Protein AF-A0A2H1X3E4-F1 (afdb_monomer_lite)

Foldseek 3Di:
DDDDDDDPPDPPPDDPDPVPDPDQDCPDVSCSVLCPQQHQQQAADPADADPVRAGPPQGPPHRHAPDPVSHDHGDDDPLRVVCVVPVPPPPSCPPDPPNVVVVVVVVCPDVLVVDPVSLVVQQQPAADPAQPVGPPCPPVDSHDHDPD

InterPro domains:
  IPR045234 RING finger protein Unkempt-like [PTHR14493] (18-148)
  IPR057295 Unkempt, zinc finger domain 4 [PF23035] (112-148)

Organism: Spodoptera frugiperda (NCBI:txid7108)

Sequence (148 aa):
MPSESKPLLAAQTEKPNHYKCPYLHRTAGDTERRYHLRYYKTCMCVHDTDARGLCTKNGAHCAFAHGAPDLRPPVLDMRELQALDNPDSTDADAAAPNALDRERNLQNEDPKWQDTNYVLSSYKTEPCKRPPRLCRQGYACPQYHNSK

Structure (mmCIF, N/CA/C/O backbone):
data_AF-A0A2H1X3E4-F1
#
_entry.id   AF-A0A2H1X3E4-F1
#
loop_
_atom_site.group_PDB
_atom_site.id
_atom_site.type_symbol
_atom_site.label_atom_id
_atom_site.label_alt_id
_atom_site.label_comp_id
_atom_site.label_asym_id
_atom_site.label_entity_id
_atom_site.label_seq_id
_atom_site.pdbx_PDB_ins_code
_atom_site.Cartn_x
_atom_site.Cartn_y
_atom_site.Cartn_z
_atom_site.occupancy
_atom_site.B_iso_or_equiv
_atom_site.auth_seq_id
_atom_site.auth_comp_id
_atom_site.auth_asym_id
_atom_site.auth_atom_id
_atom_site.pdbx_PDB_model_num
ATOM 1 N N . MET A 1 1 ? 50.804 -15.256 50.477 1.00 49.03 1 MET A N 1
ATOM 2 C CA . MET A 1 1 ? 49.936 -14.512 49.541 1.00 49.03 1 MET A CA 1
ATOM 3 C C . MET A 1 1 ? 49.536 -15.451 48.413 1.00 49.03 1 MET A C 1
ATOM 5 O O . MET A 1 1 ? 50.409 -15.877 47.671 1.00 49.03 1 MET A O 1
ATOM 9 N N . PRO A 1 2 ? 48.265 -15.859 48.363 1.00 44.44 2 PRO A N 1
ATOM 10 C CA . PRO A 1 2 ? 47.489 -15.680 47.133 1.00 44.44 2 PRO A CA 1
ATOM 11 C C . PRO A 1 2 ? 46.157 -15.004 47.498 1.00 44.44 2 PRO A C 1
ATOM 13 O O . PRO A 1 2 ? 45.394 -15.514 48.307 1.00 44.44 2 PRO A O 1
ATOM 16 N N . SER A 1 3 ? 46.035 -13.709 47.205 1.00 44.56 3 SER A N 1
ATOM 17 C CA . SER A 1 3 ? 45.336 -13.171 46.024 1.00 44.56 3 SER A CA 1
ATOM 18 C C . SER A 1 3 ? 43.862 -13.566 45.976 1.00 44.56 3 SER A C 1
ATOM 20 O O . SER A 1 3 ? 43.491 -14.672 45.596 1.00 44.56 3 SER A O 1
ATOM 22 N N . GLU A 1 4 ? 43.051 -12.602 46.402 1.00 53.75 4 GLU A N 1
ATOM 23 C CA . GLU A 1 4 ? 41.599 -12.590 46.361 1.00 53.75 4 GLU A CA 1
ATOM 24 C C . GLU A 1 4 ? 41.078 -12.696 44.924 1.00 53.75 4 GLU A C 1
ATOM 26 O O . GLU A 1 4 ? 41.636 -12.122 43.989 1.00 53.75 4 GLU A O 1
ATOM 31 N N . SER A 1 5 ? 39.940 -13.359 44.746 1.00 50.94 5 SER A N 1
ATOM 32 C CA . SER A 1 5 ? 39.069 -13.132 43.590 1.00 50.94 5 SER A CA 1
ATOM 33 C C . SER A 1 5 ? 37.623 -13.362 44.015 1.00 50.94 5 SER A C 1
ATOM 35 O O . SER A 1 5 ? 37.050 -14.425 43.791 1.00 50.94 5 SER A O 1
ATOM 37 N N . LYS A 1 6 ? 37.027 -12.367 44.684 1.00 55.72 6 LYS A N 1
ATOM 38 C CA . LYS A 1 6 ? 35.569 -12.309 44.845 1.00 55.72 6 LYS A CA 1
ATOM 39 C C . LYS A 1 6 ? 34.950 -12.091 43.458 1.00 55.72 6 LYS A C 1
ATOM 41 O O . LYS A 1 6 ? 35.350 -11.138 42.788 1.00 55.72 6 LYS A O 1
ATOM 46 N N . PRO A 1 7 ? 33.987 -12.912 43.011 1.00 45.72 7 PRO A N 1
ATOM 47 C CA . PRO A 1 7 ? 33.291 -12.642 41.766 1.00 45.72 7 PRO A CA 1
ATOM 48 C C . PRO A 1 7 ? 32.370 -11.433 41.967 1.00 45.72 7 PRO A C 1
ATOM 50 O O . PRO A 1 7 ? 31.485 -11.432 42.824 1.00 45.72 7 PRO A O 1
ATOM 53 N N . LEU A 1 8 ? 32.596 -10.390 41.169 1.00 50.94 8 LEU A N 1
ATOM 54 C CA . LEU A 1 8 ? 31.648 -9.302 40.947 1.00 50.94 8 LEU A CA 1
ATOM 55 C C . LEU A 1 8 ? 30.413 -9.892 40.258 1.00 50.94 8 LEU A C 1
ATOM 57 O O . LEU A 1 8 ? 30.385 -10.054 39.040 1.00 50.94 8 LEU A O 1
ATOM 61 N N . LEU A 1 9 ? 29.389 -10.227 41.042 1.00 47.50 9 LEU A N 1
ATOM 62 C CA . LEU A 1 9 ? 28.071 -10.546 40.512 1.00 47.50 9 LEU A CA 1
ATOM 63 C C . LEU A 1 9 ? 27.390 -9.227 40.125 1.00 47.50 9 LEU A C 1
ATOM 65 O O . LEU A 1 9 ? 26.612 -8.652 40.884 1.00 47.50 9 LEU A O 1
ATOM 69 N N . ALA A 1 10 ? 27.737 -8.705 38.950 1.00 44.38 10 ALA A N 1
ATOM 70 C CA . ALA A 1 10 ? 26.945 -7.660 38.327 1.00 44.38 10 ALA A CA 1
ATOM 71 C C . ALA A 1 10 ? 25.604 -8.286 37.934 1.00 44.38 10 ALA A C 1
ATOM 73 O O . ALA A 1 10 ? 25.539 -9.100 37.013 1.00 44.38 10 ALA A O 1
ATOM 74 N N . ALA A 1 11 ? 24.544 -7.921 38.655 1.00 48.28 11 ALA A N 1
ATOM 75 C CA . ALA A 1 11 ? 23.172 -8.153 38.240 1.00 48.28 11 ALA A CA 1
ATOM 76 C C . ALA A 1 11 ? 22.957 -7.449 36.893 1.00 48.28 11 ALA A C 1
ATOM 78 O O . ALA A 1 11 ? 22.679 -6.252 36.823 1.00 48.28 11 ALA A O 1
ATOM 79 N N . GLN A 1 12 ? 23.158 -8.187 35.805 1.00 45.41 12 GLN A N 1
ATOM 80 C CA . GLN A 1 12 ? 22.729 -7.767 34.486 1.00 45.41 12 GLN A CA 1
ATOM 81 C C . GLN A 1 12 ? 21.213 -7.919 34.477 1.00 45.41 12 GLN A C 1
ATOM 83 O O . GLN A 1 12 ? 20.690 -9.021 34.354 1.00 45.41 12 GLN A O 1
ATOM 88 N N . THR A 1 13 ? 20.498 -6.815 34.676 1.00 48.53 13 THR A N 1
ATOM 89 C CA . THR A 1 13 ? 19.072 -6.733 34.369 1.00 48.53 13 THR A CA 1
ATOM 90 C C . THR A 1 13 ? 18.903 -7.134 32.905 1.00 48.53 13 THR A C 1
ATOM 92 O O . THR A 1 13 ? 19.220 -6.347 32.010 1.00 48.53 13 THR A O 1
ATOM 95 N N . GLU A 1 14 ? 18.484 -8.376 32.655 1.00 50.53 14 GLU A N 1
ATOM 96 C CA . GLU A 1 14 ? 18.266 -8.898 31.309 1.00 50.53 14 GLU A CA 1
ATOM 97 C C . GLU A 1 14 ? 17.195 -8.043 30.625 1.00 50.53 14 GLU A C 1
ATOM 99 O O . GLU A 1 14 ? 16.000 -8.141 30.910 1.00 50.53 14 GLU A O 1
ATOM 104 N N . LYS A 1 15 ? 17.620 -7.149 29.727 1.00 53.31 15 LYS A N 1
ATOM 105 C CA . LYS A 1 15 ? 16.695 -6.501 28.799 1.00 53.31 15 LYS A CA 1
ATOM 106 C C . LYS A 1 15 ? 16.023 -7.619 27.995 1.00 53.31 15 LYS A C 1
ATOM 108 O O . LYS A 1 15 ? 16.745 -8.486 27.500 1.00 53.31 15 LYS A O 1
ATOM 113 N N . PRO A 1 16 ? 14.686 -7.621 27.839 1.00 58.94 16 PRO A N 1
ATOM 114 C CA . PRO A 1 16 ? 14.014 -8.616 27.019 1.00 58.94 16 PRO A CA 1
ATOM 115 C C . PRO A 1 16 ? 14.681 -8.668 25.648 1.00 58.94 16 PRO A C 1
ATOM 117 O O . PRO A 1 16 ? 14.781 -7.644 24.967 1.00 58.94 16 PRO A O 1
ATOM 120 N N . ASN A 1 17 ? 15.174 -9.847 25.265 1.00 66.62 17 ASN A N 1
ATOM 121 C CA . ASN A 1 17 ? 15.730 -10.049 23.935 1.00 66.62 17 ASN A CA 1
ATOM 122 C C . ASN A 1 17 ? 14.700 -9.579 22.904 1.00 66.62 17 ASN A C 1
ATOM 124 O O . ASN A 1 17 ? 13.507 -9.840 23.066 1.00 66.62 17 ASN A O 1
ATOM 128 N N . HIS A 1 18 ? 15.158 -8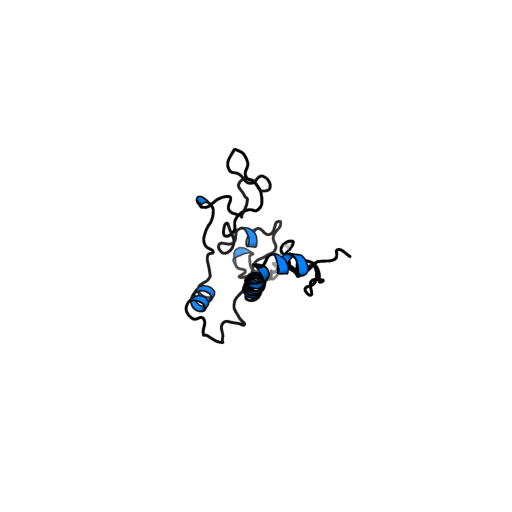.908 21.846 1.00 67.12 18 HIS A N 1
ATOM 129 C CA . HIS A 1 18 ? 14.304 -8.342 20.793 1.00 67.12 18 HIS A CA 1
ATOM 130 C C . HIS A 1 18 ? 13.246 -9.344 20.272 1.00 67.12 18 HIS A C 1
ATOM 132 O O . HIS A 1 18 ? 12.124 -8.950 19.981 1.00 67.12 18 HIS A O 1
ATOM 138 N N . TYR A 1 19 ? 13.545 -10.648 20.286 1.00 73.50 19 TYR A N 1
ATOM 139 C CA . TYR A 1 19 ? 12.643 -11.734 19.875 1.00 73.50 19 TYR A CA 1
ATOM 140 C C . TYR A 1 19 ? 11.493 -12.071 20.842 1.00 73.50 19 TYR A C 1
ATOM 142 O O . TYR A 1 19 ? 10.600 -12.828 20.478 1.00 73.50 19 TYR A O 1
ATOM 150 N N . LYS A 1 20 ? 11.518 -11.573 22.082 1.00 85.12 20 LYS A N 1
ATOM 151 C CA . LYS A 1 20 ? 10.503 -11.854 23.116 1.00 85.12 20 LYS A CA 1
ATOM 152 C C . LYS A 1 20 ? 9.622 -10.640 23.418 1.00 85.12 20 LYS A C 1
ATOM 154 O O . LYS A 1 20 ? 8.714 -10.727 24.242 1.00 85.12 20 LYS A O 1
ATOM 159 N N . CYS A 1 21 ? 9.894 -9.502 22.781 1.00 85.56 21 CYS A N 1
ATOM 160 C CA . CYS A 1 21 ? 9.072 -8.313 22.926 1.00 85.56 21 CYS A CA 1
ATOM 161 C C . CYS A 1 21 ? 7.779 -8.480 22.108 1.00 85.56 21 CYS A C 1
ATOM 163 O O . CYS A 1 21 ? 7.858 -8.751 20.912 1.00 85.56 21 CYS A O 1
ATOM 165 N N . PRO A 1 22 ? 6.589 -8.296 22.708 1.00 85.69 22 PRO A N 1
ATOM 166 C CA . PRO A 1 22 ? 5.320 -8.394 21.984 1.00 85.69 22 PRO A CA 1
ATOM 167 C C . PRO A 1 22 ? 5.031 -7.162 21.109 1.00 85.69 22 PRO A C 1
ATOM 169 O O . PRO A 1 22 ? 4.005 -7.114 20.433 1.00 85.69 22 PRO A O 1
ATOM 172 N N . TYR A 1 23 ? 5.896 -6.145 21.148 1.00 86.44 23 TYR A N 1
ATOM 173 C CA . TYR A 1 23 ? 5.701 -4.879 20.458 1.00 86.44 23 TYR A CA 1
ATOM 174 C C . TYR A 1 23 ? 6.646 -4.731 19.274 1.00 86.44 23 TYR A C 1
ATOM 176 O O . TYR A 1 23 ? 7.786 -5.182 19.294 1.00 86.44 23 TYR A O 1
ATOM 184 N N . LEU A 1 24 ? 6.158 -4.014 18.267 1.00 86.19 24 LEU A N 1
ATOM 185 C CA . LEU A 1 24 ? 6.912 -3.666 17.073 1.00 86.19 24 LEU A CA 1
ATOM 186 C C . LEU A 1 24 ? 7.988 -2.626 17.406 1.00 86.19 24 LEU A C 1
ATOM 188 O O . LEU A 1 24 ? 7.673 -1.543 17.912 1.00 86.19 24 LEU A O 1
ATOM 192 N N . HIS A 1 25 ? 9.238 -2.901 17.061 1.00 84.38 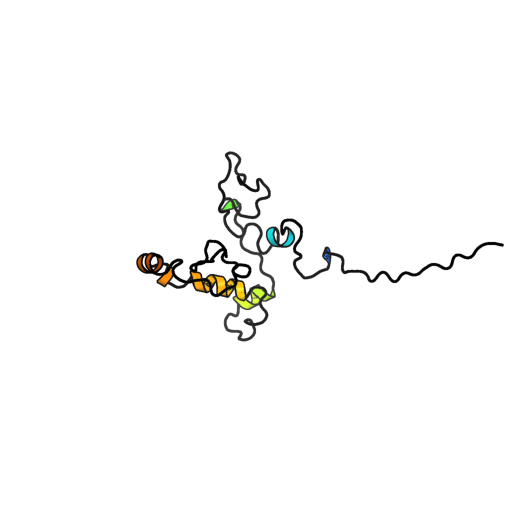25 HIS A N 1
ATOM 193 C CA . HIS A 1 25 ? 10.322 -1.938 17.177 1.00 84.38 25 HIS A CA 1
ATOM 194 C C . HIS A 1 25 ? 10.536 -1.172 15.872 1.00 84.38 25 HIS A C 1
ATOM 196 O O . HIS A 1 25 ? 10.296 -1.650 14.763 1.00 84.38 25 HIS A O 1
ATOM 202 N N . ARG A 1 26 ? 11.046 0.054 16.008 1.00 86.62 26 ARG A N 1
ATOM 203 C CA . ARG A 1 26 ? 11.466 0.886 14.875 1.00 86.62 26 ARG A CA 1
ATOM 204 C C . ARG A 1 26 ? 12.928 0.608 14.556 1.00 86.62 26 ARG A C 1
ATOM 206 O O . ARG A 1 26 ? 13.809 1.385 14.917 1.00 86.62 26 ARG A O 1
ATOM 213 N N . THR A 1 27 ? 13.185 -0.527 13.922 1.00 85.44 27 THR A N 1
ATOM 214 C CA . THR A 1 27 ? 14.518 -0.881 13.426 1.00 85.44 27 THR A CA 1
ATOM 215 C C . THR A 1 27 ? 14.929 0.016 12.255 1.00 85.44 27 THR A C 1
ATOM 217 O O . THR A 1 27 ? 14.106 0.730 11.671 1.00 85.44 27 THR A O 1
ATOM 220 N N . ALA A 1 28 ? 16.216 -0.004 11.891 1.00 83.25 28 ALA A N 1
ATOM 221 C CA . ALA A 1 28 ? 16.700 0.696 10.705 1.00 83.25 28 ALA A CA 1
ATOM 222 C C . ALA A 1 28 ? 15.903 0.246 9.471 1.00 83.25 28 ALA A C 1
ATOM 224 O O . ALA A 1 28 ? 15.833 -0.940 9.154 1.00 83.25 28 ALA A O 1
ATOM 225 N N . GLY A 1 29 ? 15.262 1.202 8.801 1.00 80.38 29 GLY A N 1
ATOM 226 C CA . GLY A 1 29 ? 14.395 0.909 7.668 1.00 80.38 29 GLY A CA 1
ATOM 227 C C . GLY A 1 29 ? 13.043 0.285 8.029 1.00 80.38 29 GLY A C 1
ATOM 228 O O . GLY A 1 29 ? 12.408 -0.212 7.112 1.00 80.38 29 GLY A O 1
ATOM 229 N N . ASP A 1 30 ? 12.578 0.326 9.283 1.00 86.69 30 ASP A N 1
ATOM 230 C CA . ASP A 1 30 ? 11.241 -0.130 9.725 1.00 86.69 30 ASP A CA 1
ATOM 231 C C . ASP A 1 30 ? 10.898 -1.562 9.266 1.00 86.69 30 ASP A C 1
ATOM 233 O O . ASP A 1 30 ? 9.804 -1.853 8.775 1.00 86.69 30 ASP A O 1
ATOM 237 N N . THR A 1 31 ? 11.882 -2.461 9.352 1.00 89.50 31 THR A N 1
ATOM 238 C CA . THR A 1 31 ? 11.797 -3.810 8.776 1.00 89.50 31 THR A CA 1
ATOM 239 C C . THR A 1 31 ? 10.786 -4.687 9.499 1.00 89.50 31 THR A C 1
ATOM 241 O O . THR A 1 31 ? 10.040 -5.405 8.839 1.00 89.50 31 THR A O 1
ATOM 244 N N . GLU A 1 32 ? 10.692 -4.586 10.826 1.00 90.75 32 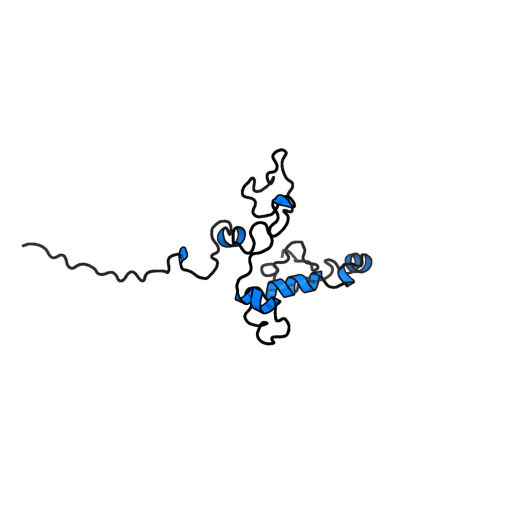GLU A N 1
ATOM 245 C CA . GLU A 1 32 ? 9.716 -5.358 11.599 1.00 90.75 32 GLU A CA 1
ATOM 246 C C . GLU A 1 32 ? 8.290 -5.067 11.143 1.00 90.75 32 GLU A C 1
ATOM 248 O O . GLU A 1 32 ? 7.528 -5.991 10.878 1.00 90.75 32 GLU A O 1
ATOM 253 N N . ARG A 1 33 ? 7.938 -3.786 10.973 1.00 91.25 33 ARG A N 1
ATOM 254 C CA . ARG A 1 33 ? 6.630 -3.402 10.440 1.00 91.25 33 ARG A CA 1
ATOM 255 C C . ARG A 1 33 ? 6.461 -3.854 9.003 1.00 91.25 33 ARG A C 1
ATOM 257 O O . ARG A 1 33 ? 5.439 -4.442 8.658 1.00 91.25 33 ARG A O 1
ATOM 264 N N . ARG A 1 34 ? 7.434 -3.519 8.159 1.00 89.88 34 ARG A N 1
ATOM 265 C CA . ARG A 1 34 ? 7.329 -3.669 6.709 1.00 89.88 34 ARG A CA 1
ATOM 266 C C . ARG A 1 34 ? 7.172 -5.135 6.295 1.00 89.88 34 ARG A C 1
ATOM 268 O O . ARG A 1 34 ? 6.423 -5.419 5.364 1.00 89.88 34 ARG A O 1
ATOM 275 N N . TYR A 1 35 ? 7.843 -6.045 6.995 1.00 93.38 35 TYR A N 1
ATOM 276 C CA . TYR A 1 35 ? 7.807 -7.480 6.714 1.00 93.38 35 TYR A CA 1
ATOM 277 C C . TYR A 1 35 ? 6.928 -8.272 7.693 1.00 93.38 35 TYR A C 1
ATOM 279 O O . TYR A 1 35 ? 6.934 -9.500 7.670 1.00 93.38 35 TYR A O 1
ATOM 287 N N . HIS A 1 36 ? 6.134 -7.594 8.527 1.00 93.56 36 HIS A N 1
ATOM 288 C CA . HIS A 1 36 ? 5.178 -8.256 9.411 1.00 93.56 36 HIS A CA 1
ATOM 289 C C . HIS A 1 36 ? 4.126 -9.028 8.600 1.00 93.56 36 HIS A C 1
ATOM 291 O O . HIS A 1 36 ? 3.630 -8.520 7.592 1.00 93.56 36 HIS A O 1
ATOM 297 N N . LEU A 1 37 ? 3.697 -10.202 9.082 1.00 91.62 37 LEU A N 1
ATOM 298 C CA . LEU A 1 37 ? 2.685 -11.046 8.419 1.00 91.62 37 LEU A CA 1
ATOM 299 C C .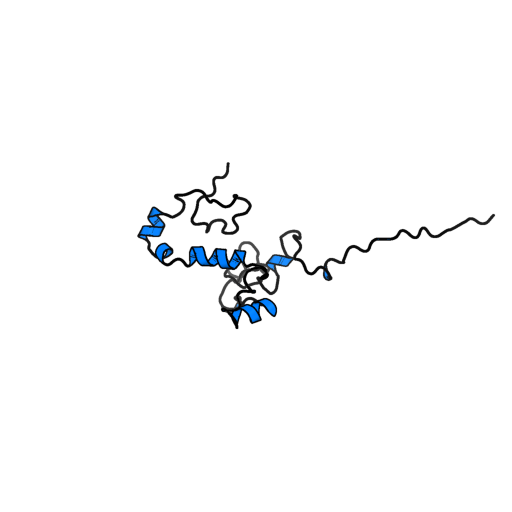 LEU A 1 37 ? 1.388 -10.285 8.086 1.00 91.62 37 LEU A C 1
ATOM 301 O O . LEU A 1 37 ? 0.785 -10.513 7.040 1.00 91.62 37 LEU A O 1
ATOM 305 N N . ARG A 1 38 ? 1.012 -9.335 8.949 1.00 91.19 38 ARG A N 1
ATOM 306 C CA . ARG A 1 38 ? -0.150 -8.442 8.789 1.00 91.19 38 ARG A CA 1
ATOM 307 C C . ARG A 1 38 ? -0.055 -7.454 7.619 1.00 91.19 38 ARG A C 1
ATOM 309 O O . ARG A 1 38 ? -1.102 -7.019 7.147 1.00 91.19 38 ARG A O 1
ATOM 316 N N . TYR A 1 39 ? 1.152 -7.048 7.207 1.00 93.06 39 TYR A N 1
ATOM 317 C CA . TYR A 1 39 ? 1.368 -5.935 6.264 1.00 93.06 39 TYR A CA 1
ATOM 318 C C . TYR A 1 39 ? 2.120 -6.339 4.993 1.00 93.06 39 TYR A C 1
ATOM 320 O O . TYR A 1 39 ? 1.864 -5.775 3.927 1.00 93.06 39 TYR A O 1
ATOM 328 N N . TYR A 1 40 ? 3.027 -7.312 5.077 1.00 96.19 40 TYR A N 1
ATOM 329 C CA . TYR A 1 40 ? 3.869 -7.721 3.959 1.00 96.19 40 TYR A CA 1
ATOM 330 C C . TYR A 1 40 ? 3.016 -8.151 2.761 1.00 96.19 40 TYR A C 1
ATOM 332 O O . TYR A 1 40 ? 2.213 -9.077 2.864 1.00 96.19 40 TYR A O 1
ATOM 340 N N . LYS A 1 41 ? 3.203 -7.488 1.620 1.00 96.19 41 LYS A N 1
ATOM 341 C CA . LYS A 1 41 ? 2.514 -7.767 0.353 1.00 96.19 41 LYS A CA 1
ATOM 342 C C . LYS A 1 41 ? 0.986 -7.691 0.416 1.00 96.19 41 LYS A C 1
ATOM 344 O O . LYS A 1 41 ? 0.308 -8.333 -0.372 1.00 96.19 41 LYS A O 1
ATOM 349 N N . THR A 1 42 ? 0.437 -6.905 1.338 1.00 93.88 42 THR A N 1
ATOM 350 C CA . THR A 1 42 ? -1.025 -6.742 1.478 1.00 93.88 42 THR A CA 1
ATOM 351 C C . THR A 1 42 ? -1.606 -5.609 0.641 1.00 93.88 42 THR A C 1
ATOM 353 O O . THR A 1 42 ? -2.815 -5.535 0.454 1.00 93.88 42 THR A O 1
ATOM 356 N N . CYS A 1 43 ? -0.740 -4.754 0.094 1.00 92.31 43 CYS A N 1
ATOM 357 C CA . CYS A 1 43 ? -1.110 -3.653 -0.786 1.00 92.31 43 CYS A CA 1
ATOM 358 C C . CYS A 1 43 ? -0.236 -3.664 -2.043 1.00 92.31 43 CYS A C 1
ATOM 360 O O . CYS A 1 43 ? 0.926 -4.090 -1.999 1.00 92.31 43 CYS A O 1
ATOM 362 N N . MET A 1 44 ? -0.779 -3.143 -3.145 1.00 93.50 44 MET A N 1
ATOM 363 C CA . MET A 1 44 ? -0.035 -2.955 -4.390 1.00 93.50 44 MET A CA 1
ATOM 364 C C . MET A 1 44 ? 1.057 -1.893 -4.240 1.00 93.50 44 MET A C 1
ATOM 366 O O . MET A 1 44 ? 0.894 -0.903 -3.523 1.00 93.50 44 MET A O 1
ATOM 370 N N . CYS A 1 45 ? 2.188 -2.109 -4.908 1.00 94.50 45 CYS A N 1
ATOM 371 C CA . CYS A 1 45 ? 3.258 -1.131 -4.973 1.00 94.50 45 CYS A CA 1
ATOM 372 C C . CYS A 1 45 ? 2.840 0.033 -5.866 1.00 94.50 45 CYS A C 1
ATOM 374 O O . CYS A 1 45 ? 2.250 -0.161 -6.922 1.00 94.50 45 CYS A O 1
ATOM 376 N N . VAL A 1 46 ? 3.195 1.244 -5.446 1.00 93.06 46 VAL A N 1
ATOM 377 C CA . VAL A 1 46 ? 3.010 2.464 -6.244 1.00 93.06 46 VAL A CA 1
ATOM 378 C C . VAL A 1 46 ? 4.131 2.677 -7.260 1.00 93.06 46 VAL A C 1
ATOM 380 O O . VAL A 1 46 ? 4.045 3.574 -8.089 1.00 93.06 46 VAL A O 1
ATOM 383 N N . HIS A 1 47 ? 5.225 1.924 -7.139 1.00 92.69 47 HIS A N 1
ATOM 384 C CA . HIS A 1 47 ? 6.376 2.042 -8.020 1.00 92.69 47 HIS A CA 1
ATOM 385 C C . HIS A 1 47 ? 6.293 1.022 -9.141 1.00 92.69 47 HIS A C 1
ATOM 387 O O . HIS A 1 47 ? 5.888 -0.121 -8.920 1.00 92.69 47 HIS A O 1
ATOM 393 N N . ASP A 1 48 ? 6.766 1.436 -10.311 1.00 92.50 48 ASP A N 1
ATOM 394 C CA . ASP A 1 48 ? 6.850 0.561 -11.463 1.00 92.50 48 ASP A CA 1
ATOM 395 C C . ASP A 1 48 ? 7.836 -0.577 -11.236 1.00 92.50 48 ASP A C 1
ATOM 397 O O . ASP A 1 48 ? 8.741 -0.536 -10.386 1.00 92.50 48 ASP A O 1
ATOM 401 N N . THR A 1 49 ? 7.640 -1.591 -12.062 1.00 95.88 49 THR A N 1
ATOM 402 C CA . THR A 1 49 ? 8.419 -2.813 -12.076 1.00 95.88 49 THR A CA 1
ATOM 403 C C . THR A 1 49 ? 9.370 -2.780 -13.271 1.00 95.88 49 THR A C 1
ATOM 405 O O . THR A 1 49 ? 9.004 -2.298 -14.341 1.00 95.88 49 THR A O 1
ATOM 408 N N . ASP A 1 50 ? 10.605 -3.243 -13.095 1.00 94.56 50 ASP A N 1
ATOM 409 C CA . ASP A 1 50 ? 11.590 -3.336 -14.170 1.00 94.56 50 ASP A CA 1
ATOM 410 C C . ASP A 1 50 ? 11.265 -4.480 -15.152 1.00 94.56 50 ASP A C 1
ATOM 412 O O . ASP A 1 50 ? 10.347 -5.277 -14.944 1.00 94.56 50 ASP A O 1
ATOM 416 N N . ALA A 1 51 ? 12.061 -4.604 -16.220 1.00 94.38 51 ALA A N 1
ATOM 417 C CA . ALA A 1 51 ? 11.908 -5.668 -17.220 1.00 94.38 51 ALA A CA 1
ATOM 418 C C . ALA A 1 51 ? 12.048 -7.095 -16.646 1.00 94.38 51 ALA A C 1
ATOM 420 O O . ALA A 1 51 ? 11.735 -8.067 -17.329 1.00 94.38 51 ALA A O 1
ATOM 421 N N . ARG A 1 52 ? 12.534 -7.237 -15.406 1.00 92.75 52 ARG A N 1
ATOM 422 C CA . ARG A 1 52 ? 12.713 -8.513 -14.706 1.00 92.75 52 ARG A CA 1
ATOM 423 C C . ARG A 1 52 ? 11.579 -8.811 -13.726 1.00 92.75 52 ARG A C 1
ATOM 425 O O . ARG A 1 52 ? 11.617 -9.860 -13.087 1.00 92.75 52 ARG A O 1
ATOM 432 N N . GLY A 1 53 ? 10.600 -7.920 -13.576 1.00 89.06 53 GLY A N 1
ATOM 433 C CA . GLY A 1 53 ? 9.528 -8.097 -12.602 1.00 89.06 53 GLY A CA 1
ATOM 434 C C . GLY A 1 53 ? 9.885 -7.628 -11.181 1.00 89.06 53 GLY A C 1
ATOM 435 O O . GLY A 1 53 ? 9.198 -8.005 -10.235 1.00 89.06 53 GLY A O 1
ATOM 436 N N . LEU A 1 54 ? 10.933 -6.813 -10.999 1.00 94.75 54 LEU A N 1
ATOM 437 C CA . LEU A 1 54 ? 11.366 -6.292 -9.698 1.00 94.75 54 LEU A CA 1
ATOM 438 C C . LEU A 1 54 ? 11.027 -4.809 -9.519 1.00 94.75 54 LEU A C 1
ATOM 440 O O . LEU A 1 54 ? 11.032 -4.031 -10.465 1.00 94.75 54 LEU A O 1
ATOM 444 N N . CYS A 1 55 ? 10.784 -4.384 -8.278 1.00 96.44 55 CYS A N 1
ATOM 445 C CA . CYS A 1 55 ? 10.506 -2.980 -7.978 1.00 96.44 55 CYS A CA 1
ATOM 446 C C . CYS A 1 55 ? 11.670 -2.072 -8.395 1.00 96.44 55 CYS A C 1
ATOM 448 O O . CYS A 1 55 ? 12.799 -2.267 -7.944 1.00 96.44 55 CYS A O 1
ATOM 450 N N . THR A 1 56 ? 11.390 -1.000 -9.131 1.00 95.81 56 THR A N 1
ATOM 451 C CA . THR A 1 56 ? 12.405 -0.007 -9.536 1.00 95.81 56 THR A CA 1
ATOM 452 C C . THR A 1 56 ? 13.072 0.721 -8.362 1.00 95.81 56 THR A C 1
ATOM 454 O O . THR A 1 56 ? 14.200 1.194 -8.488 1.00 95.81 56 THR A O 1
ATOM 457 N N . LYS A 1 57 ? 12.400 0.819 -7.206 1.00 94.31 57 LYS A N 1
ATOM 458 C CA . LYS A 1 57 ? 12.931 1.484 -6.000 1.00 94.31 57 LYS A CA 1
ATOM 459 C C . LYS A 1 57 ? 13.569 0.524 -5.003 1.00 94.31 57 LYS A C 1
ATOM 461 O O . LYS A 1 57 ? 14.643 0.806 -4.488 1.00 94.31 57 LYS A O 1
ATOM 466 N N . ASN A 1 58 ? 12.887 -0.579 -4.704 1.00 92.81 58 ASN A N 1
ATOM 467 C CA . ASN A 1 58 ? 13.250 -1.480 -3.602 1.00 92.81 58 ASN A CA 1
ATOM 468 C C . ASN A 1 58 ? 13.704 -2.871 -4.082 1.00 92.81 58 ASN A C 1
ATOM 470 O O . ASN A 1 58 ? 13.942 -3.761 -3.263 1.00 92.81 58 ASN A O 1
ATOM 474 N N . GLY A 1 59 ? 13.794 -3.080 -5.398 1.00 94.19 59 GLY A N 1
ATOM 475 C CA . GLY A 1 59 ? 14.177 -4.347 -6.012 1.00 94.19 59 GLY A CA 1
ATOM 476 C C . GLY A 1 59 ? 13.307 -5.522 -5.563 1.00 94.19 59 GLY A C 1
ATOM 477 O O . GLY A 1 59 ? 12.107 -5.388 -5.307 1.00 94.19 59 GLY A O 1
ATOM 478 N N . ALA A 1 60 ? 13.950 -6.681 -5.422 1.00 93.75 60 ALA A N 1
ATOM 479 C CA . ALA A 1 60 ? 13.321 -7.919 -4.964 1.00 93.75 60 ALA A CA 1
ATOM 480 C C . ALA A 1 60 ? 12.814 -7.859 -3.511 1.00 93.75 60 ALA A C 1
ATOM 482 O O . ALA A 1 60 ? 11.949 -8.640 -3.128 1.00 93.75 60 ALA A O 1
ATOM 483 N N . HIS A 1 61 ? 13.318 -6.922 -2.705 1.00 93.75 61 HIS A N 1
ATOM 484 C CA . HIS A 1 61 ? 12.941 -6.771 -1.299 1.00 93.75 61 HIS A CA 1
ATOM 485 C C . HIS A 1 61 ? 11.763 -5.814 -1.100 1.00 93.75 61 HIS A C 1
ATOM 487 O O . HIS A 1 61 ? 11.419 -5.459 0.023 1.00 93.75 61 HIS A O 1
ATOM 493 N N . CYS A 1 62 ? 11.117 -5.359 -2.172 1.00 94.88 62 CYS A N 1
ATOM 494 C CA . CYS A 1 62 ? 9.955 -4.505 -2.018 1.00 94.88 62 CYS A CA 1
ATOM 495 C C . CYS A 1 62 ? 8.839 -5.239 -1.263 1.00 94.88 62 CYS A C 1
ATOM 497 O O . CYS A 1 62 ? 8.380 -6.300 -1.678 1.00 94.88 62 CYS A O 1
ATOM 499 N N . ALA A 1 63 ? 8.374 -4.655 -0.163 1.00 95.31 63 ALA A N 1
ATOM 500 C CA . ALA A 1 63 ? 7.345 -5.252 0.682 1.00 95.31 63 ALA A CA 1
ATOM 501 C C . ALA A 1 63 ? 5.911 -5.030 0.195 1.00 95.31 63 ALA A C 1
ATOM 503 O O . ALA A 1 63 ? 4.973 -5.508 0.824 1.00 95.31 63 ALA A O 1
ATOM 504 N N . PHE A 1 64 ? 5.742 -4.313 -0.913 1.00 95.69 64 PHE A N 1
ATOM 505 C CA . PHE A 1 64 ? 4.468 -4.154 -1.603 1.00 95.69 64 PHE A CA 1
ATOM 506 C C . PHE A 1 64 ? 4.397 -5.103 -2.802 1.00 95.69 64 PHE A C 1
ATOM 508 O O . PHE A 1 64 ? 5.434 -5.549 -3.306 1.00 95.69 64 PHE A O 1
ATOM 515 N N . ALA A 1 65 ? 3.180 -5.430 -3.226 1.00 95.31 65 ALA A N 1
ATOM 516 C CA . ALA A 1 65 ? 2.929 -6.383 -4.298 1.00 95.31 65 ALA A CA 1
ATOM 517 C C . ALA A 1 65 ? 3.062 -5.740 -5.690 1.00 95.31 65 ALA A C 1
ATOM 519 O O . ALA A 1 65 ? 2.513 -4.664 -5.908 1.00 95.31 65 ALA A O 1
ATOM 520 N N . HIS A 1 66 ? 3.729 -6.397 -6.643 1.00 95.56 66 HIS A N 1
ATOM 521 C CA . HIS A 1 66 ? 3.842 -5.918 -8.043 1.00 95.56 66 HIS A CA 1
ATOM 522 C C . HIS A 1 66 ? 2.866 -6.620 -9.000 1.00 95.56 66 HIS A C 1
ATOM 524 O O . HIS A 1 66 ? 3.055 -6.628 -10.211 1.00 95.56 66 HIS A O 1
ATOM 530 N N . GLY A 1 67 ? 1.813 -7.228 -8.456 1.00 91.12 67 GLY A N 1
ATOM 531 C CA . GLY A 1 67 ? 0.754 -7.873 -9.222 1.00 91.12 67 GLY A CA 1
ATOM 532 C C . GLY A 1 67 ? -0.106 -8.777 -8.348 1.00 91.12 67 GLY A C 1
ATOM 533 O O . GLY A 1 67 ? 0.245 -9.060 -7.204 1.00 91.12 67 GLY A O 1
ATOM 534 N N . ALA A 1 68 ? -1.212 -9.266 -8.910 1.00 91.62 68 ALA A N 1
ATOM 535 C CA . ALA A 1 68 ? -2.090 -10.241 -8.265 1.00 91.62 68 ALA A CA 1
ATOM 536 C C . ALA A 1 68 ? -1.365 -11.482 -7.696 1.00 91.62 68 ALA A C 1
ATOM 538 O O . ALA A 1 68 ? -1.676 -11.843 -6.565 1.00 91.62 68 ALA A O 1
ATOM 539 N N . PRO A 1 69 ? -0.382 -12.111 -8.382 1.00 93.06 69 PRO A N 1
ATOM 540 C CA . PRO A 1 69 ? 0.310 -13.275 -7.814 1.00 93.06 69 PRO A CA 1
ATOM 541 C C . PRO A 1 69 ? 1.199 -12.942 -6.606 1.00 93.06 69 PRO A C 1
ATOM 543 O O . PRO A 1 69 ? 1.534 -13.833 -5.833 1.00 93.06 69 PRO A O 1
ATOM 546 N N . ASP A 1 70 ? 1.594 -11.678 -6.443 1.00 94.62 70 ASP A N 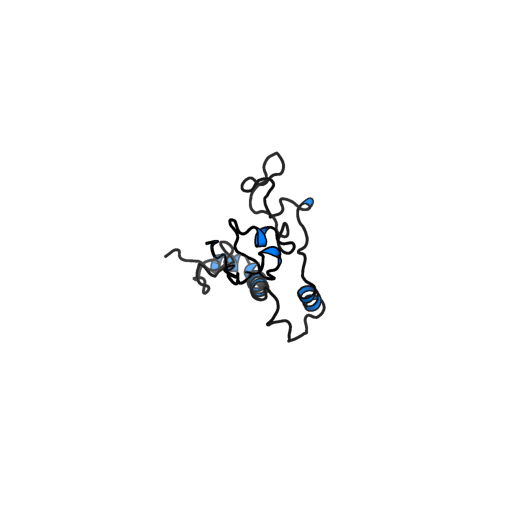1
ATOM 547 C CA . ASP A 1 70 ? 2.413 -11.206 -5.321 1.00 94.62 70 ASP A CA 1
ATOM 548 C C . ASP A 1 70 ? 1.538 -10.632 -4.190 1.00 94.62 70 ASP A C 1
ATOM 550 O O . ASP A 1 70 ? 2.015 -10.457 -3.075 1.00 94.62 70 ASP A O 1
ATOM 554 N N . LEU A 1 71 ? 0.257 -10.334 -4.449 1.00 94.75 71 LEU A N 1
ATOM 555 C CA . LEU A 1 71 ? -0.669 -9.752 -3.477 1.00 94.75 71 LEU A CA 1
ATOM 556 C C . LEU A 1 71 ? -1.231 -10.831 -2.545 1.00 94.75 71 LEU A C 1
ATOM 558 O O . LEU A 1 71 ? -1.738 -11.860 -2.987 1.00 94.75 71 LEU A O 1
ATOM 562 N N . ARG A 1 72 ? -1.173 -10.578 -1.236 1.00 94.50 72 ARG A N 1
ATOM 563 C CA . ARG A 1 72 ? -1.607 -11.514 -0.194 1.00 94.50 72 ARG A CA 1
ATOM 564 C C . ARG A 1 72 ? -2.671 -10.883 0.703 1.00 94.50 72 ARG A C 1
ATOM 566 O O . ARG A 1 72 ? -2.565 -9.697 1.016 1.00 94.50 72 ARG A O 1
ATOM 573 N N . PRO A 1 73 ? -3.655 -11.653 1.190 1.00 89.69 73 PRO A N 1
ATOM 574 C CA . PRO A 1 73 ? -4.542 -11.170 2.238 1.00 89.69 73 PRO A CA 1
ATOM 575 C C . PRO A 1 73 ? -3.748 -10.904 3.533 1.00 89.69 73 PRO A C 1
ATOM 577 O O . PRO A 1 73 ? -2.770 -11.605 3.817 1.00 89.69 73 PRO A O 1
ATOM 580 N N . PRO A 1 74 ? -4.139 -9.896 4.330 1.00 89.81 74 PRO A N 1
ATOM 581 C CA . PRO A 1 74 ? -3.495 -9.624 5.606 1.00 89.81 74 PRO A CA 1
ATOM 582 C C . PRO A 1 74 ? -3.741 -10.754 6.607 1.00 89.81 74 PRO A C 1
ATOM 584 O O . PRO A 1 74 ? -4.871 -11.193 6.797 1.00 89.81 74 PRO A O 1
ATOM 587 N N . VAL A 1 75 ? -2.684 -11.183 7.299 1.00 92.12 75 VAL A N 1
ATOM 588 C CA . VAL A 1 75 ? -2.811 -12.118 8.425 1.00 92.12 75 VAL A CA 1
ATOM 589 C C . VAL A 1 75 ? -3.228 -11.337 9.666 1.00 92.12 75 VAL A C 1
ATOM 591 O O . VAL A 1 75 ? -2.451 -10.518 10.160 1.00 92.12 75 VAL A O 1
ATOM 594 N N . LEU A 1 76 ? -4.450 -11.580 10.134 1.00 90.69 76 LEU A N 1
ATOM 595 C CA . LEU A 1 76 ? -5.026 -10.971 11.333 1.00 90.69 76 LEU A CA 1
ATOM 596 C C . LEU A 1 76 ? -4.741 -11.850 12.560 1.00 90.69 76 LEU A C 1
ATOM 598 O O . LEU A 1 76 ? -4.562 -13.062 12.426 1.00 90.69 76 LEU A O 1
ATOM 602 N N . ASP A 1 77 ? -4.681 -11.253 13.751 1.00 87.75 77 ASP A N 1
ATOM 603 C CA . ASP A 1 77 ? -4.571 -12.032 14.990 1.00 87.75 77 ASP A CA 1
ATOM 604 C C . ASP A 1 77 ? -5.939 -12.602 15.424 1.00 87.75 77 ASP A C 1
ATOM 606 O O . ASP A 1 77 ? -6.985 -12.223 14.896 1.00 87.75 77 ASP A O 1
ATOM 610 N N . MET A 1 78 ? -5.952 -13.538 16.382 1.00 85.56 78 MET A N 1
ATOM 611 C CA . MET A 1 78 ? -7.199 -14.191 16.815 1.00 85.56 78 MET A CA 1
ATOM 612 C C . MET A 1 78 ? -8.238 -13.209 17.375 1.00 85.56 78 MET A C 1
ATOM 614 O O . MET A 1 78 ? -9.433 -13.431 17.202 1.00 85.56 78 MET A O 1
ATOM 618 N N . ARG A 1 79 ? -7.797 -12.127 18.025 1.00 87.06 79 ARG A N 1
ATOM 619 C CA . ARG A 1 79 ? -8.695 -11.121 18.611 1.00 87.06 79 ARG A CA 1
ATOM 620 C C . ARG A 1 79 ? -9.332 -10.274 17.511 1.00 87.06 79 ARG A C 1
ATOM 622 O O . ARG A 1 79 ? -10.526 -10.012 17.556 1.00 87.06 79 ARG A O 1
ATOM 629 N N . GLU A 1 80 ? -8.547 -9.888 16.505 1.00 83.56 80 GLU A N 1
ATOM 630 C CA . GLU A 1 80 ? -9.008 -9.141 15.331 1.00 83.56 80 GLU A CA 1
ATOM 631 C C . GLU A 1 80 ? -9.990 -9.982 14.497 1.00 83.56 80 GLU A C 1
ATOM 633 O O . GLU A 1 80 ? -11.019 -9.468 14.071 1.00 83.56 80 GLU A O 1
ATOM 638 N N . LEU A 1 81 ? -9.738 -11.288 14.332 1.00 85.38 81 LEU A N 1
ATOM 639 C CA . LEU A 1 81 ? -10.671 -12.204 13.661 1.00 85.38 81 LEU A CA 1
ATOM 640 C C . LEU A 1 81 ? -12.007 -12.333 14.407 1.00 85.38 81 LEU A C 1
ATOM 642 O O . LEU A 1 81 ? -13.059 -12.249 13.781 1.00 85.38 81 LEU A O 1
ATOM 646 N N . GLN A 1 82 ? -11.974 -12.488 15.733 1.00 86.44 82 GLN A N 1
ATOM 647 C CA . GLN A 1 82 ? -13.186 -12.561 16.561 1.00 86.44 82 GLN A CA 1
ATOM 648 C C . GLN A 1 82 ? -14.019 -11.273 16.493 1.00 86.44 82 GLN A C 1
ATOM 650 O O . GLN A 1 82 ? -15.245 -11.335 16.454 1.00 86.44 82 GLN A O 1
ATOM 655 N N . ALA A 1 83 ? -13.366 -10.109 16.432 1.00 80.94 83 ALA A N 1
ATOM 656 C CA . ALA A 1 83 ? -14.048 -8.821 16.306 1.00 80.94 83 ALA A CA 1
ATOM 657 C C . ALA A 1 83 ? -14.734 -8.625 14.941 1.00 80.94 83 ALA A C 1
ATOM 659 O O . ALA A 1 83 ? -15.729 -7.911 14.849 1.00 80.94 83 ALA A O 1
ATOM 660 N N . LEU A 1 84 ? -14.215 -9.243 13.873 1.00 80.00 84 LEU A N 1
ATOM 661 C CA . LEU A 1 84 ? -14.845 -9.196 12.550 1.00 80.00 84 LEU A CA 1
ATOM 662 C C . LEU A 1 84 ? -16.066 -10.118 12.446 1.00 80.00 84 LEU A C 1
ATOM 664 O O . LEU A 1 84 ? -17.006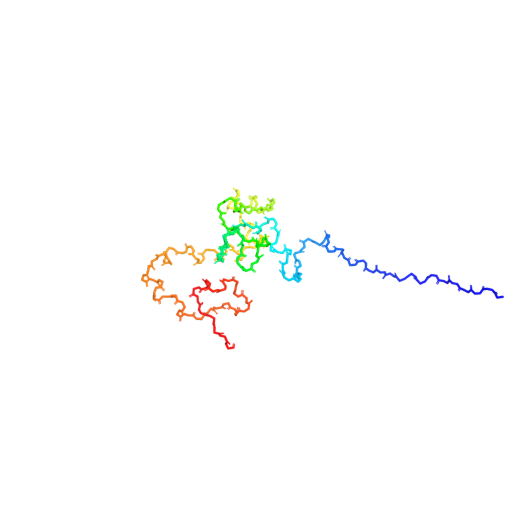 -9.778 11.732 1.00 80.00 84 LEU A O 1
ATOM 668 N N . ASP A 1 85 ? -16.053 -11.249 13.155 1.00 80.75 85 ASP A N 1
ATOM 669 C CA . ASP A 1 85 ? -17.167 -12.207 13.200 1.00 80.75 85 ASP A CA 1
ATOM 670 C C . ASP A 1 85 ? -18.343 -11.689 14.057 1.00 80.75 85 ASP A C 1
ATOM 672 O O . ASP A 1 85 ? -19.499 -11.958 13.748 1.00 80.75 85 ASP A O 1
ATOM 676 N N . ASN A 1 86 ? -18.057 -10.860 15.076 1.00 76.38 86 ASN A N 1
ATOM 677 C CA . ASN A 1 86 ? -19.050 -10.239 15.966 1.00 76.38 86 ASN A CA 1
ATOM 678 C C . ASN A 1 86 ? -18.995 -8.694 15.949 1.00 76.38 86 ASN A C 1
ATOM 680 O O . ASN A 1 86 ? -18.535 -8.076 16.920 1.00 76.38 86 ASN A O 1
ATOM 684 N N . PRO A 1 87 ? -19.512 -8.038 14.891 1.00 60.44 87 PRO A N 1
ATOM 685 C CA . PRO A 1 87 ? -19.453 -6.582 14.735 1.00 60.44 87 PRO A CA 1
ATOM 686 C C . PRO A 1 87 ? -20.316 -5.784 15.733 1.00 60.44 87 PRO A C 1
ATOM 688 O O . PRO A 1 87 ? -20.160 -4.569 15.802 1.00 60.44 87 PRO A O 1
ATOM 691 N N . ASP A 1 88 ? -21.204 -6.443 16.487 1.00 60.34 88 ASP A N 1
ATOM 692 C CA . ASP A 1 88 ? -22.138 -5.830 17.456 1.00 60.34 88 ASP A CA 1
ATOM 693 C C . ASP A 1 88 ? -21.627 -5.880 18.914 1.00 60.34 88 ASP A C 1
ATOM 695 O O . ASP A 1 88 ? -22.307 -5.488 19.859 1.00 60.34 88 ASP A O 1
ATOM 699 N N . SER A 1 89 ? -20.403 -6.376 19.126 1.00 57.72 89 SER A N 1
ATOM 700 C CA . SER A 1 89 ? -19.779 -6.375 20.450 1.00 57.72 89 SER A CA 1
ATOM 701 C C . SER A 1 89 ? -19.241 -4.978 20.787 1.00 57.72 89 SER A C 1
ATOM 703 O O . SER A 1 89 ? -18.193 -4.546 20.308 1.00 57.72 89 SER A O 1
ATOM 705 N N . THR A 1 90 ? -19.963 -4.265 21.653 1.00 53.69 90 THR A N 1
ATOM 706 C CA . THR A 1 90 ? -19.655 -2.907 22.145 1.00 53.69 90 THR A CA 1
ATOM 707 C C . THR A 1 90 ? -18.301 -2.761 22.857 1.00 53.69 90 THR A C 1
ATOM 709 O O . THR A 1 90 ? -17.899 -1.644 23.170 1.00 53.69 90 THR A O 1
ATOM 712 N N . ASP A 1 91 ? -17.570 -3.858 23.075 1.00 48.72 91 ASP A N 1
ATOM 713 C CA . ASP A 1 91 ? -16.271 -3.889 23.761 1.00 48.72 91 ASP A CA 1
ATOM 714 C C . ASP A 1 91 ? -15.052 -3.973 22.813 1.00 48.72 91 ASP A C 1
ATOM 716 O O . ASP A 1 91 ? -13.907 -3.900 23.265 1.00 48.72 91 ASP A O 1
ATOM 720 N N . ALA A 1 92 ? -15.253 -4.102 21.493 1.00 50.69 92 ALA A N 1
ATOM 721 C CA . ALA A 1 92 ? -14.157 -4.217 20.517 1.00 50.69 92 ALA A CA 1
ATOM 722 C C . ALA A 1 92 ? -13.493 -2.872 20.143 1.00 50.69 92 ALA A C 1
ATOM 724 O O . ALA A 1 92 ? -12.420 -2.855 19.533 1.00 50.69 92 ALA A O 1
ATOM 725 N N . ASP A 1 93 ? -14.109 -1.746 20.512 1.00 47.69 93 ASP A N 1
ATOM 726 C CA . ASP A 1 93 ? -13.752 -0.415 20.003 1.00 47.69 93 ASP A CA 1
ATOM 727 C C . ASP A 1 93 ? -12.506 0.191 20.682 1.00 47.69 93 ASP A C 1
ATOM 729 O O . ASP A 1 93 ? -11.738 0.929 20.068 1.00 47.69 93 ASP A O 1
ATOM 733 N N . ALA A 1 94 ? -12.219 -0.183 21.934 1.00 50.53 94 ALA A N 1
ATOM 734 C CA . ALA A 1 94 ? -11.126 0.421 22.707 1.00 50.53 94 ALA A CA 1
ATOM 735 C C . ALA A 1 94 ? -9.802 -0.372 22.692 1.00 50.53 94 ALA A C 1
ATOM 737 O O . ALA A 1 94 ? -8.760 0.169 23.069 1.00 50.53 94 ALA A O 1
ATOM 738 N N . ALA A 1 95 ? -9.815 -1.646 22.278 1.00 49.22 95 ALA A N 1
ATOM 739 C CA . ALA A 1 95 ? -8.672 -2.557 22.443 1.00 49.22 95 ALA A CA 1
ATOM 740 C C . ALA A 1 95 ? -8.100 -3.130 21.135 1.00 49.22 95 ALA A C 1
ATOM 742 O O . ALA A 1 95 ? -7.064 -3.803 21.170 1.00 49.22 95 ALA A O 1
ATOM 743 N N . ALA A 1 96 ? -8.723 -2.870 19.980 1.00 49.97 96 ALA A N 1
ATOM 744 C CA . ALA A 1 96 ? -8.200 -3.338 18.704 1.00 49.97 96 ALA A CA 1
ATOM 745 C C . ALA A 1 96 ? -6.884 -2.605 18.367 1.00 49.97 96 ALA A C 1
ATOM 747 O O . ALA A 1 96 ? -6.881 -1.375 18.202 1.00 49.97 96 ALA A O 1
ATOM 748 N N . PRO A 1 97 ? -5.745 -3.314 18.223 1.00 44.16 97 PRO A N 1
ATOM 749 C CA . PRO A 1 97 ? -4.547 -2.690 17.697 1.00 44.16 97 PRO A CA 1
ATOM 750 C C . PRO A 1 97 ? -4.896 -2.212 16.284 1.00 44.16 97 PRO A C 1
ATOM 752 O O . PRO A 1 97 ? -5.244 -3.012 15.422 1.00 44.16 97 PRO A O 1
ATOM 755 N N . ASN A 1 98 ? -4.815 -0.900 16.057 1.00 49.84 98 ASN A N 1
ATOM 756 C CA . ASN A 1 98 ? -5.186 -0.213 14.814 1.00 49.84 98 ASN A CA 1
ATOM 757 C C . ASN A 1 98 ? -6.669 0.202 14.636 1.00 49.84 98 ASN A C 1
ATOM 759 O O . ASN A 1 98 ? -7.072 0.440 13.499 1.00 49.84 98 ASN A O 1
ATOM 763 N N . ALA A 1 99 ? -7.449 0.423 15.703 1.00 53.06 99 ALA A N 1
ATOM 764 C CA . ALA A 1 99 ? -8.727 1.165 15.610 1.00 53.06 99 ALA A CA 1
ATOM 765 C C . ALA A 1 99 ? -8.602 2.457 14.757 1.00 53.06 99 ALA A C 1
ATOM 767 O O . ALA A 1 99 ? -9.359 2.676 13.811 1.00 53.06 99 ALA A O 1
ATOM 768 N N . LEU A 1 100 ? -7.514 3.213 14.959 1.00 48.91 100 LEU A N 1
ATOM 769 C CA . LEU A 1 100 ? -7.169 4.420 14.188 1.00 48.91 100 LEU A CA 1
ATOM 770 C C . LEU A 1 100 ? -6.960 4.179 12.675 1.00 48.91 100 LEU A C 1
ATOM 772 O O . LEU A 1 100 ? -7.121 5.095 11.867 1.00 48.91 100 LEU A O 1
ATOM 776 N N . ASP A 1 101 ? -6.578 2.965 12.265 1.00 51.47 101 ASP A N 1
ATOM 777 C CA . ASP A 1 101 ? -6.405 2.608 10.851 1.00 51.47 101 ASP A CA 1
ATOM 778 C C . ASP A 1 101 ? -7.738 2.274 10.162 1.00 51.47 101 ASP A C 1
ATOM 780 O O . ASP A 1 101 ? -7.839 2.433 8.939 1.00 51.47 101 ASP A O 1
ATOM 784 N N . ARG A 1 102 ? -8.751 1.844 10.930 1.00 52.12 102 ARG A N 1
ATOM 785 C CA . ARG A 1 102 ? -10.128 1.640 10.459 1.00 52.12 102 ARG A CA 1
ATOM 786 C C . ARG A 1 102 ? -10.842 2.980 10.291 1.00 52.12 102 ARG A C 1
ATOM 788 O O . ARG A 1 102 ? -11.404 3.231 9.228 1.00 52.12 102 ARG A O 1
ATOM 795 N N . GLU A 1 103 ? -10.694 3.885 11.259 1.00 54.91 103 GLU A N 1
ATOM 796 C CA . GLU A 1 103 ? -11.130 5.288 11.149 1.00 54.91 103 GLU A CA 1
ATOM 797 C C . GLU A 1 103 ? -10.504 5.994 9.933 1.00 54.91 103 GLU A C 1
ATOM 799 O O . GLU A 1 103 ? -11.176 6.720 9.201 1.00 54.91 103 GLU A O 1
ATOM 804 N N . ARG A 1 104 ? -9.213 5.729 9.675 1.00 54.66 104 ARG A N 1
ATOM 805 C CA . ARG A 1 104 ? -8.483 6.181 8.477 1.00 54.66 104 ARG A CA 1
ATOM 806 C C . ARG A 1 104 ? -9.160 5.759 7.174 1.00 54.66 104 ARG A C 1
ATOM 808 O O . ARG A 1 104 ? -9.078 6.518 6.212 1.00 54.66 104 ARG A O 1
ATOM 815 N N . ASN A 1 105 ? -9.724 4.551 7.116 1.00 52.34 105 ASN A N 1
ATOM 816 C CA . ASN A 1 105 ? -10.351 4.038 5.901 1.00 52.34 105 ASN A CA 1
ATOM 817 C C . ASN A 1 105 ? -11.744 4.660 5.726 1.00 52.34 105 ASN A C 1
ATOM 819 O O . ASN A 1 105 ? -12.062 5.141 4.648 1.00 52.34 105 ASN A O 1
ATOM 823 N N . LEU A 1 106 ? -12.512 4.801 6.814 1.00 57.12 106 LEU A N 1
ATOM 824 C CA . LEU A 1 106 ? -13.861 5.384 6.784 1.00 57.12 106 LEU A CA 1
ATOM 825 C C . LEU A 1 106 ? -13.941 6.787 6.161 1.00 57.12 106 LEU A C 1
ATOM 827 O O . LEU A 1 106 ? -14.924 7.099 5.503 1.00 57.12 106 LEU A O 1
ATOM 831 N N . GLN A 1 107 ? -12.932 7.645 6.350 1.00 56.47 107 GLN A N 1
ATOM 832 C CA . GLN A 1 107 ? -12.943 8.990 5.753 1.00 56.47 107 GLN A CA 1
ATOM 833 C C . GLN A 1 107 ? -12.699 9.010 4.238 1.00 56.47 107 GLN A C 1
ATOM 835 O O . GLN A 1 107 ? -13.053 10.000 3.600 1.00 56.47 107 GLN A O 1
ATOM 840 N N . ASN A 1 108 ? -12.104 7.954 3.676 1.00 57.34 108 ASN A N 1
ATOM 841 C CA . ASN A 1 108 ? -11.942 7.776 2.231 1.00 57.34 108 ASN A CA 1
ATOM 842 C C . ASN A 1 108 ? -13.172 7.088 1.605 1.00 57.34 108 ASN A C 1
ATOM 844 O O . ASN A 1 108 ? -13.517 7.362 0.464 1.00 57.34 108 ASN A O 1
ATOM 848 N N . GLU A 1 109 ? -13.874 6.265 2.389 1.00 58.78 109 GLU A N 1
ATOM 849 C CA . GLU A 1 109 ? -15.090 5.536 1.996 1.00 58.78 109 GLU A CA 1
ATOM 850 C C . GLU A 1 109 ? -16.386 6.373 2.120 1.00 58.78 109 GLU A C 1
ATOM 852 O O . GLU A 1 109 ? -17.485 5.823 2.073 1.00 58.78 109 GLU A O 1
ATOM 857 N N . ASP A 1 110 ? -16.302 7.696 2.310 1.00 73.38 110 ASP A N 1
ATOM 858 C CA . ASP A 1 110 ? -17.492 8.557 2.260 1.00 73.38 110 ASP A CA 1
ATOM 859 C C . ASP A 1 110 ? -17.924 8.710 0.788 1.00 73.38 110 ASP A C 1
ATOM 861 O O . ASP A 1 110 ? -17.126 9.200 -0.020 1.00 73.38 110 ASP A O 1
ATOM 865 N N . PRO A 1 111 ? -19.163 8.328 0.410 1.00 81.62 111 PRO A N 1
ATOM 866 C CA . PRO A 1 111 ? -19.632 8.357 -0.976 1.00 81.62 111 PRO A CA 1
ATOM 867 C C . PRO A 1 111 ? -19.431 9.703 -1.678 1.00 81.62 111 PRO A C 1
ATOM 869 O O . PRO A 1 111 ? -19.241 9.738 -2.892 1.00 81.62 111 PRO A O 1
ATOM 872 N N . LYS A 1 112 ? -19.410 10.817 -0.931 1.00 81.50 112 LYS A N 1
ATOM 873 C CA . LYS A 1 112 ? -19.152 12.148 -1.499 1.00 81.50 112 LYS A CA 1
ATOM 874 C C . LYS A 1 112 ? -17.770 12.273 -2.144 1.00 81.50 112 LYS A C 1
ATOM 876 O O . LYS A 1 112 ? -17.620 13.026 -3.095 1.00 81.50 112 LYS A O 1
ATOM 881 N N . TRP A 1 113 ? -16.763 11.531 -1.674 1.00 80.94 113 TRP A N 1
ATOM 882 C CA . TRP A 1 113 ? -15.422 11.536 -2.270 1.00 80.94 113 TRP A CA 1
ATOM 883 C C . TRP A 1 113 ? -15.346 10.747 -3.584 1.00 80.94 113 TRP A C 1
ATOM 885 O O . TRP A 1 113 ? -14.337 10.842 -4.277 1.00 80.94 113 TRP A O 1
ATOM 895 N N . GLN A 1 114 ? -16.409 10.029 -3.964 1.00 80.19 114 GLN A N 1
ATOM 896 C CA . GLN A 1 114 ? -16.546 9.451 -5.304 1.00 80.19 114 GLN A CA 1
ATOM 897 C C . GLN A 1 114 ? -17.110 10.459 -6.325 1.00 80.19 114 GLN A C 1
ATOM 899 O O . GLN A 1 114 ? -16.964 10.247 -7.529 1.00 80.19 114 GLN A O 1
ATOM 904 N N . ASP A 1 115 ? -17.723 11.566 -5.878 1.00 87.19 115 ASP A N 1
ATOM 905 C CA . ASP A 1 115 ? -18.209 12.626 -6.769 1.00 87.19 115 ASP A CA 1
ATOM 906 C C . ASP A 1 115 ? -17.059 13.538 -7.218 1.00 87.19 115 ASP A C 1
ATOM 908 O O . ASP A 1 115 ? -16.380 14.190 -6.421 1.00 87.19 115 ASP A O 1
ATOM 912 N N . THR A 1 116 ? -16.886 13.638 -8.536 1.00 87.69 116 THR A N 1
ATOM 913 C CA . THR A 1 116 ? -15.858 14.471 -9.169 1.00 87.69 116 THR A CA 1
ATOM 914 C C . THR A 1 116 ? -15.998 15.952 -8.800 1.00 87.69 116 THR A C 1
ATOM 916 O O . THR A 1 116 ? -14.990 16.616 -8.559 1.00 87.69 116 THR A O 1
ATOM 919 N N . ASN A 1 117 ? -17.223 16.481 -8.702 1.00 92.56 117 ASN A N 1
ATOM 920 C CA . ASN A 1 117 ? -17.440 17.890 -8.350 1.00 92.56 117 ASN A CA 1
ATOM 921 C C . ASN A 1 117 ? -17.030 18.178 -6.905 1.00 92.56 117 ASN A C 1
ATOM 923 O O . ASN A 1 117 ? -16.444 19.223 -6.598 1.00 92.56 117 ASN A O 1
ATOM 927 N N . TYR A 1 118 ? -17.308 17.233 -6.011 1.00 89.81 118 TYR A N 1
ATOM 928 C CA . TYR A 1 118 ? -16.927 17.353 -4.615 1.00 89.81 118 TYR A CA 1
ATOM 929 C C . TYR A 1 118 ? -15.408 17.278 -4.446 1.00 89.81 118 TYR A C 1
ATOM 931 O O . TYR A 1 118 ? -14.826 18.124 -3.768 1.00 89.81 118 TYR A O 1
ATOM 939 N N . VAL A 1 119 ? -14.744 16.336 -5.124 1.00 88.00 119 VAL A N 1
ATOM 940 C CA . VAL A 1 119 ? -13.276 16.233 -5.114 1.00 88.00 119 VAL A CA 1
ATOM 941 C C . VAL A 1 119 ? -12.644 17.542 -5.594 1.00 88.00 119 VAL A C 1
ATOM 943 O O . VAL A 1 119 ? -11.778 18.079 -4.911 1.00 88.00 119 VAL A O 1
ATOM 946 N N . LEU A 1 120 ? -13.109 18.107 -6.713 1.00 89.31 120 LEU A N 1
ATOM 947 C CA . LEU A 1 120 ? -12.569 19.363 -7.251 1.00 89.31 120 LEU A CA 1
ATOM 948 C C . LEU A 1 120 ? -12.752 20.567 -6.313 1.00 89.31 120 LEU A C 1
ATOM 950 O O . LEU A 1 120 ? -11.894 21.445 -6.278 1.00 89.31 120 LEU A O 1
ATOM 954 N N . SER A 1 121 ? -13.852 20.617 -5.560 1.00 89.69 121 SER A N 1
ATOM 955 C CA . SER A 1 121 ? -14.164 21.739 -4.661 1.00 89.69 121 SER A CA 1
ATOM 956 C C . SER A 1 121 ? -13.627 21.572 -3.237 1.00 89.69 121 SER A C 1
ATOM 958 O O . SER A 1 121 ? -13.513 22.561 -2.518 1.00 89.69 121 SER A O 1
ATOM 960 N N . SER A 1 122 ? -13.298 20.347 -2.817 1.00 88.25 122 SER A N 1
ATOM 961 C CA . SER A 1 122 ? -12.991 20.030 -1.413 1.00 88.25 122 SER A CA 1
ATOM 962 C C . SER A 1 122 ? -11.620 19.384 -1.197 1.00 88.25 122 SER A C 1
ATOM 964 O O . SER A 1 122 ? -11.143 19.323 -0.062 1.00 88.25 122 SER A O 1
ATOM 966 N N . TYR A 1 123 ? -10.952 18.894 -2.245 1.00 88.88 123 TYR A N 1
ATOM 967 C CA . TYR A 1 123 ? -9.630 18.285 -2.112 1.00 88.88 123 TYR A CA 1
ATOM 968 C C . TYR A 1 123 ? -8.547 19.349 -1.896 1.00 88.88 123 TYR A C 1
ATOM 970 O O . TYR A 1 123 ? -8.318 20.219 -2.731 1.00 88.88 123 TYR A O 1
ATOM 978 N N . LYS A 1 124 ? -7.842 19.246 -0.767 1.00 89.06 124 LYS A N 1
ATOM 979 C CA . LYS A 1 124 ? -6.751 20.127 -0.323 1.00 89.06 124 LYS A CA 1
ATOM 980 C C . LYS A 1 124 ? -7.139 21.601 -0.182 1.00 89.06 124 LYS A C 1
ATOM 982 O O . LYS A 1 124 ? -6.270 22.465 -0.267 1.00 89.06 124 LYS A O 1
ATOM 987 N N . THR A 1 125 ? -8.406 21.890 0.096 1.00 89.62 125 THR A N 1
ATOM 988 C CA . THR A 1 125 ? -8.872 23.258 0.369 1.00 89.62 125 THR A CA 1
ATOM 989 C C . THR A 1 125 ? -8.703 23.672 1.829 1.00 89.62 125 THR A C 1
ATOM 991 O O . THR A 1 125 ? -8.497 24.847 2.107 1.00 89.62 125 THR A O 1
ATOM 994 N N . GLU A 1 126 ? -8.691 22.709 2.754 1.00 88.75 126 GLU A N 1
ATOM 995 C CA . GLU A 1 126 ? -8.567 22.937 4.200 1.00 88.75 126 GLU A CA 1
ATOM 996 C C . GLU A 1 126 ? -7.276 22.324 4.772 1.00 88.75 126 GLU A C 1
ATOM 998 O O . GLU A 1 126 ? -6.830 21.273 4.286 1.00 88.75 126 GLU A O 1
ATOM 1003 N N . PRO A 1 127 ? -6.667 22.928 5.815 1.00 86.69 127 PRO A N 1
ATOM 1004 C CA . PRO A 1 127 ? -5.486 22.377 6.461 1.00 86.69 127 PRO A CA 1
ATOM 1005 C C . PRO A 1 127 ? -5.839 21.103 7.228 1.00 86.69 127 PRO A C 1
ATOM 1007 O O . PRO A 1 127 ? -6.897 20.987 7.853 1.00 86.69 127 PRO A O 1
ATOM 1010 N N . CYS A 1 128 ? -4.933 20.126 7.228 1.00 85.81 128 CYS A N 1
ATOM 1011 C CA . CYS A 1 128 ? -5.152 18.917 8.001 1.00 85.81 128 CYS A CA 1
ATOM 1012 C C . CYS A 1 128 ? -5.151 19.255 9.491 1.00 85.81 128 CYS A C 1
ATOM 1014 O O . CYS A 1 128 ? -4.187 19.802 10.025 1.00 85.81 128 CYS A O 1
ATOM 1016 N N . LYS A 1 129 ? -6.229 18.869 10.177 1.00 81.75 129 LYS A N 1
ATOM 1017 C CA . LYS A 1 129 ? -6.360 19.022 11.632 1.00 81.75 129 LYS A CA 1
ATOM 1018 C C . LYS A 1 129 ? -5.403 18.107 12.402 1.00 81.75 129 LYS A C 1
ATOM 1020 O O . LYS A 1 129 ? -5.167 18.320 13.587 1.00 81.75 129 LYS A O 1
ATOM 1025 N N . ARG A 1 130 ? -4.858 17.075 11.744 1.00 77.31 130 ARG A N 1
ATOM 1026 C CA . ARG A 1 130 ? -3.834 16.199 12.320 1.00 77.31 130 ARG A CA 1
ATOM 1027 C C . ARG A 1 130 ? -2.466 16.865 12.133 1.00 77.31 130 ARG A C 1
ATOM 1029 O O . ARG A 1 130 ? -2.175 17.320 11.028 1.00 77.31 130 ARG A O 1
ATOM 1036 N N . PRO A 1 131 ? -1.600 16.886 13.162 1.00 71.94 131 PRO A N 1
ATOM 1037 C CA . PRO A 1 131 ? -0.248 17.417 13.026 1.00 71.94 131 PRO A CA 1
ATOM 1038 C C . PRO A 1 131 ? 0.470 16.776 11.823 1.00 71.94 131 PRO A C 1
ATOM 1040 O O . PRO A 1 131 ? 0.323 15.564 11.635 1.00 71.94 131 PRO A O 1
ATOM 1043 N N . PRO A 1 132 ? 1.295 17.510 11.049 1.00 63.34 132 PRO A N 1
ATOM 1044 C CA . PRO A 1 132 ? 1.941 16.983 9.838 1.00 63.34 132 PRO A CA 1
ATOM 1045 C C . PRO A 1 132 ? 2.743 15.687 10.053 1.00 63.34 132 PRO A C 1
ATOM 1047 O O . PRO A 1 132 ? 2.843 14.853 9.162 1.00 63.34 132 PRO A O 1
ATOM 1050 N N . ARG A 1 133 ? 3.288 15.485 11.260 1.00 65.69 133 ARG A N 1
ATOM 1051 C CA . ARG A 1 133 ? 4.032 14.272 11.656 1.00 65.69 133 ARG A CA 1
ATOM 1052 C C . ARG A 1 133 ? 3.141 13.105 12.091 1.00 65.69 133 ARG A C 1
ATOM 1054 O O . ARG A 1 133 ? 3.621 11.981 12.206 1.00 65.69 133 ARG A O 1
ATOM 1061 N N . LEU A 1 134 ? 1.879 13.384 12.399 1.00 71.75 134 LEU A N 1
ATOM 1062 C CA . LEU A 1 134 ? 0.917 12.437 12.957 1.00 71.75 134 LEU A CA 1
ATOM 1063 C C . LEU A 1 134 ? -0.135 12.007 11.924 1.00 71.75 134 LEU A C 1
ATOM 1065 O O . LEU A 1 134 ? -0.779 10.974 12.098 1.00 71.75 134 LEU A O 1
ATOM 1069 N N . CYS A 1 135 ? -0.290 12.754 10.827 1.00 73.81 135 CYS A N 1
ATOM 1070 C CA . CYS A 1 135 ? -1.124 12.342 9.708 1.00 73.81 135 CYS A CA 1
ATOM 1071 C C . CYS A 1 135 ? -0.449 11.217 8.909 1.00 73.81 135 CYS A C 1
ATOM 1073 O O . CYS A 1 135 ? 0.506 11.433 8.163 1.00 73.81 135 CYS A O 1
ATOM 1075 N N . ARG A 1 136 ? -0.959 9.990 9.055 1.00 69.19 136 ARG A N 1
ATOM 1076 C CA . ARG A 1 136 ? -0.419 8.796 8.380 1.00 69.19 136 ARG A CA 1
ATOM 1077 C C . ARG A 1 136 ? -1.013 8.558 6.987 1.00 69.19 136 ARG A C 1
ATOM 1079 O O . ARG A 1 136 ? -0.584 7.623 6.322 1.00 69.19 136 ARG A O 1
ATOM 1086 N N . GLN A 1 137 ? -1.953 9.397 6.530 1.00 71.38 137 GLN A N 1
ATOM 1087 C CA . GLN A 1 137 ? -2.485 9.356 5.155 1.00 71.38 137 GLN A CA 1
ATOM 1088 C C . GLN A 1 137 ? -1.457 9.821 4.111 1.00 71.38 137 GLN A C 1
ATOM 1090 O O . GLN A 1 137 ? -1.630 9.561 2.922 1.00 71.38 137 GLN A O 1
ATOM 1095 N N . GLY A 1 138 ? -0.387 10.508 4.530 1.00 73.31 138 GLY A N 1
ATOM 1096 C CA . GLY A 1 138 ? 0.643 10.997 3.617 1.00 73.31 138 GLY A CA 1
ATOM 1097 C C . GLY A 1 138 ? 0.059 11.883 2.511 1.00 73.31 138 GLY A C 1
ATOM 1098 O O . GLY A 1 138 ? -0.773 12.754 2.772 1.00 73.31 138 GLY A O 1
ATOM 1099 N N . TYR A 1 139 ? 0.479 11.644 1.267 1.00 71.06 139 TYR A N 1
ATOM 1100 C CA . TYR A 1 139 ? 0.025 12.401 0.093 1.00 71.06 139 TYR A CA 1
ATOM 1101 C C . TYR A 1 139 ? -1.454 12.179 -0.256 1.00 71.06 139 TYR A C 1
ATOM 1103 O O . TYR A 1 139 ? -2.077 13.072 -0.835 1.00 71.06 139 TYR A O 1
ATOM 1111 N N . ALA A 1 140 ? -2.029 11.044 0.157 1.00 77.12 140 ALA A N 1
ATOM 1112 C CA . ALA A 1 140 ? -3.439 10.718 -0.043 1.00 77.12 140 ALA A CA 1
ATOM 1113 C C . ALA A 1 140 ? -4.378 11.476 0.915 1.00 77.12 140 ALA A C 1
ATOM 1115 O O . ALA A 1 140 ? -5.591 11.315 0.838 1.00 77.12 140 ALA A O 1
ATOM 1116 N N . CYS A 1 141 ? -3.849 12.310 1.821 1.00 83.50 141 CYS A N 1
ATOM 1117 C CA . CYS A 1 141 ? -4.683 13.118 2.704 1.00 83.50 141 CYS A CA 1
ATOM 1118 C C . CYS A 1 141 ? -5.559 14.098 1.886 1.00 83.50 141 CYS A C 1
ATOM 1120 O O . CYS A 1 141 ? -5.006 14.863 1.078 1.00 83.50 141 CYS A O 1
ATOM 1122 N N . PRO A 1 142 ? -6.894 14.108 2.100 1.00 85.75 142 PRO A N 1
ATOM 1123 C CA . PRO A 1 142 ? -7.799 15.055 1.450 1.00 85.75 142 PRO A CA 1
ATOM 1124 C C . PRO A 1 142 ? -7.607 16.493 1.927 1.00 85.75 142 PRO A C 1
ATOM 1126 O O . PRO A 1 142 ? -8.023 17.415 1.244 1.00 85.75 142 PRO A O 1
ATOM 1129 N N . GLN A 1 143 ? -6.974 16.703 3.084 1.00 88.00 143 GLN A N 1
ATOM 1130 C CA . GLN A 1 143 ? -6.586 18.023 3.576 1.00 88.00 143 GLN A CA 1
ATOM 1131 C C . GLN A 1 143 ? -5.121 18.337 3.239 1.00 88.00 143 GLN A C 1
ATOM 1133 O O . GLN A 1 143 ? -4.301 17.431 3.057 1.00 88.00 143 GLN A O 1
ATOM 1138 N N . TYR A 1 144 ? -4.762 19.621 3.164 1.00 87.50 144 TYR A N 1
ATOM 1139 C CA . TYR A 1 144 ? -3.382 20.023 2.889 1.00 87.50 144 TYR A CA 1
ATOM 1140 C C . TYR A 1 144 ? -2.523 20.035 4.163 1.00 87.50 144 TYR A C 1
ATOM 1142 O O . TYR A 1 144 ? -2.972 20.406 5.245 1.00 87.50 144 TYR A O 1
ATOM 1150 N N . HIS A 1 145 ? -1.251 19.659 4.039 1.00 86.62 145 HIS A N 1
ATOM 1151 C CA . HIS A 1 145 ? -0.246 19.848 5.087 1.00 86.62 145 HIS A CA 1
ATOM 1152 C C . HIS A 1 145 ? 0.665 20.993 4.659 1.00 86.62 145 HIS A C 1
ATOM 1154 O O . HIS A 1 145 ? 1.270 20.923 3.592 1.00 86.62 145 HIS A O 1
ATOM 1160 N N . ASN A 1 146 ? 0.752 22.050 5.464 1.00 73.44 146 ASN A N 1
ATOM 1161 C CA . ASN A 1 146 ? 1.650 23.164 5.176 1.00 73.44 146 ASN A CA 1
ATOM 1162 C C . ASN A 1 146 ? 3.049 22.821 5.715 1.00 73.44 146 ASN A C 1
ATOM 1164 O O . ASN A 1 146 ? 3.171 22.463 6.883 1.00 73.44 146 ASN A O 1
ATOM 1168 N N . SER A 1 147 ? 4.094 22.902 4.888 1.00 61.47 147 SER A N 1
ATOM 1169 C CA . SER A 1 147 ? 5.472 22.533 5.269 1.00 61.47 147 SER A CA 1
ATOM 1170 C C . SER A 1 147 ? 6.218 23.613 6.073 1.00 61.47 147 SER A C 1
ATOM 1172 O O . SER A 1 147 ? 7.441 23.676 5.986 1.00 61.47 147 SER A O 1
ATOM 1174 N N . LYS A 1 148 ? 5.510 24.475 6.813 1.00 57.47 148 LYS A N 1
ATOM 1175 C CA . LYS A 1 148 ? 6.150 25.488 7.666 1.00 57.47 148 LYS A CA 1
ATOM 1176 C C . LYS A 1 148 ? 6.589 24.901 9.001 1.00 57.47 148 LYS A C 1
ATOM 1178 O O . LYS A 1 148 ? 5.793 24.135 9.589 1.00 57.47 148 LYS A O 1
#

pLDDT: mean 77.09, std 17.14, range [44.16, 96.44]

Radius of gyration: 23.19 Å; chains: 1; bounding box: 72×41×67 Å

Secondary structure (DSSP, 8-state):
--------------PPPGGG-SS----TTSHHHHT-TTTTTSSB-SS-B-TTS-BTTTBTT-SSBSSGGG-------HHHHHHHH-TT-TTSTTT-TTHHHHHHHHTTS-GGGG-HHHHHHHTTSSB-SS-TTT-TTGGG-SSB----